Protein AF-A0A1A6C8X1-F1 (afdb_monomer)

pLDDT: mean 75.86, std 22.31, range [36.03, 98.5]

Sequence (117 aa):
MACHEADGMGNGPMAIPRLAGQHEQYVFTQLEQFSDGQRSNDPHSMMRMIASKLTKNQMTAVAFYVQSLNPGLVLGDGPKNYEQMKTRRNQTPLIGVPADQVASKNAKPTPAKTPQL

Organism: NC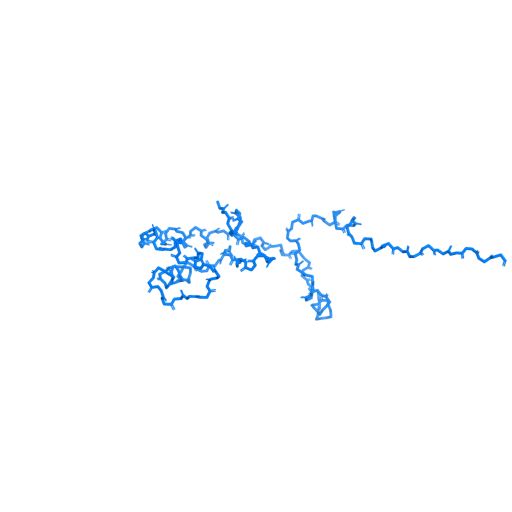BI:txid160660

Nearest PDB structures (foldseek):
  2zzs-assembly29_3  TM=9.250E-01  e=4.318E-04  Vibrio parahaemolyticus RIMD 2210633
  2zzs-assembly1_A  TM=9.428E-01  e=1.300E-03  Vibrio para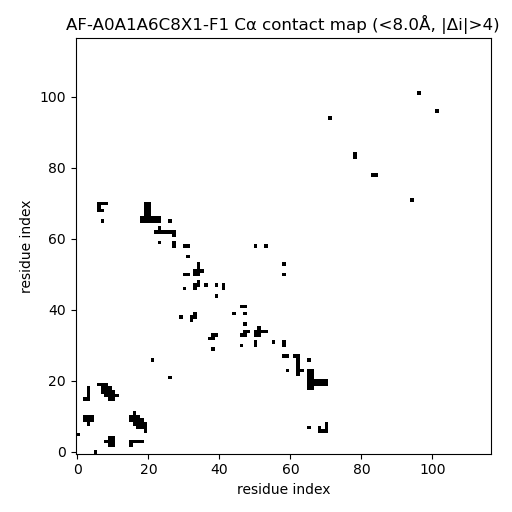haemolyticus RIMD 2210633
  1cno-assembly1_A  TM=9.235E-01  e=3.485E-03  Marinobacter nauticus
  1c53-assembly1_A  TM=8.838E-01  e=4.395E-03  Nitratidesulfovibrio vulgaris str. 'Miyazaki F'
  5lo9-assembly1_B  TM=8.270E-01  e=2.929E-03  Marichromatium purpuratum 984

Secondary structure (DSSP, 8-state):
--SS-TTS--BGGGTBPP-TT--HHHHHHHHHHHHTTS---SGGGHHHHHHTT--HHHHHHHHHHHHHS------S---SSHHHHHHHTT----TT--TTTGGGS--PPPPP-PPP-

Solvent-accessible surface area (backbone atoms only — not comparable to full-atom values): 7252 Å² total; per-residue (Å²): 114,90,63,36,43,86,60,20,67,23,32,73,96,77,72,32,63,67,41,28,48,38,57,33,72,59,48,31,51,52,40,50,28,19,42,72,57,77,45,72,94,43,75,93,46,53,55,34,66,53,28,60,74,51,51,72,71,54,38,48,52,52,13,51,52,35,34,68,28,70,67,67,84,70,83,72,79,68,62,92,44,71,70,53,47,64,69,41,73,83,50,76,81,68,83,84,63,56,88,84,66,68,81,75,80,78,80,72,85,74,80,83,79,78,81,83,131

Structure (mmCIF, N/CA/C/O backbone):
data_AF-A0A1A6C8X1-F1
#
_entry.id   AF-A0A1A6C8X1-F1
#
loop_
_atom_site.group_PDB
_atom_site.id
_atom_site.type_symbol
_atom_site.label_atom_id
_atom_site.label_alt_id
_atom_site.label_comp_id
_atom_site.label_asym_id
_atom_site.label_entity_id
_atom_site.label_seq_id
_atom_site.pdbx_PDB_ins_code
_atom_site.Cartn_x
_atom_site.Cartn_y
_atom_site.Cartn_z
_atom_site.occupancy
_atom_site.B_iso_or_equiv
_atom_site.auth_seq_id
_atom_site.auth_comp_id
_atom_site.auth_asym_id
_atom_site.auth_atom_id
_atom_site.pdbx_PDB_model_num
ATOM 1 N N . MET A 1 1 ? -4.279 -10.281 -11.249 1.00 61.03 1 MET A N 1
ATOM 2 C CA . MET A 1 1 ? -3.422 -9.097 -11.014 1.00 61.03 1 MET A CA 1
ATOM 3 C C . MET A 1 1 ? -3.493 -8.194 -12.233 1.00 61.03 1 MET A C 1
ATOM 5 O O . MET A 1 1 ? -3.283 -8.716 -13.315 1.00 61.03 1 MET A O 1
ATOM 9 N N . ALA A 1 2 ? -3.834 -6.907 -12.088 1.00 76.69 2 ALA A N 1
ATOM 10 C CA . ALA A 1 2 ? -4.108 -6.028 -13.240 1.00 76.69 2 ALA A CA 1
ATOM 11 C C . ALA A 1 2 ? -3.184 -4.798 -13.375 1.00 76.69 2 ALA A C 1
ATOM 13 O O . ALA A 1 2 ? -3.027 -4.303 -14.482 1.00 76.69 2 ALA A O 1
ATOM 14 N N . CYS A 1 3 ? -2.561 -4.306 -12.294 1.00 87.62 3 CYS A N 1
ATOM 15 C CA . CYS A 1 3 ? -1.670 -3.130 -12.364 1.00 87.62 3 CYS A CA 1
ATOM 16 C C . CYS A 1 3 ? -0.281 -3.388 -11.774 1.00 87.62 3 CYS A C 1
ATOM 18 O O . CYS A 1 3 ? 0.711 -2.883 -12.282 1.00 87.62 3 CYS A O 1
ATOM 20 N N . HIS A 1 4 ? -0.194 -4.199 -10.719 1.00 90.56 4 HIS A N 1
ATOM 21 C CA . HIS A 1 4 ? 1.078 -4.514 -10.063 1.00 90.56 4 HIS A CA 1
ATOM 22 C C . HIS A 1 4 ? 1.824 -5.695 -10.701 1.00 90.56 4 HIS A C 1
ATOM 24 O O . HIS A 1 4 ? 2.774 -6.187 -10.100 1.00 90.56 4 HIS A O 1
ATOM 30 N N . GLU A 1 5 ? 1.394 -6.124 -11.896 1.00 88.12 5 GLU A N 1
ATOM 31 C CA . GLU A 1 5 ? 1.811 -7.361 -12.575 1.00 88.12 5 GLU A CA 1
ATOM 32 C C . GLU A 1 5 ? 1.552 -8.627 -11.735 1.00 88.12 5 GLU A C 1
ATOM 34 O O . GLU A 1 5 ? 1.190 -8.554 -10.560 1.00 88.12 5 GLU A O 1
ATOM 39 N N . ALA A 1 6 ? 1.624 -9.811 -12.346 1.00 85.69 6 ALA A N 1
ATOM 40 C CA . ALA A 1 6 ? 1.289 -11.070 -11.666 1.00 85.69 6 ALA A CA 1
ATOM 41 C C . ALA A 1 6 ? 2.278 -11.445 -10.552 1.00 85.69 6 ALA A C 1
ATOM 43 O O . ALA A 1 6 ? 1.894 -12.056 -9.559 1.00 85.69 6 ALA A O 1
ATOM 44 N N . ASP A 1 7 ? 3.533 -11.047 -10.713 1.00 85.88 7 ASP A N 1
ATOM 45 C CA . ASP A 1 7 ? 4.637 -11.285 -9.789 1.00 85.88 7 ASP A CA 1
ATOM 46 C C . ASP A 1 7 ? 4.818 -10.156 -8.761 1.00 85.88 7 ASP A C 1
ATOM 48 O O . ASP A 1 7 ? 5.698 -10.239 -7.910 1.00 85.88 7 ASP A O 1
ATOM 52 N N . GLY A 1 8 ? 3.993 -9.103 -8.808 1.00 88.94 8 GLY A N 1
ATOM 53 C CA . GLY A 1 8 ? 4.118 -7.948 -7.920 1.00 88.94 8 GLY A CA 1
ATOM 54 C C . GLY A 1 8 ? 5.261 -7.001 -8.298 1.00 88.94 8 GLY A C 1
ATOM 55 O O . GLY A 1 8 ? 5.666 -6.184 -7.465 1.00 88.94 8 GLY A O 1
ATOM 56 N N . MET A 1 9 ? 5.807 -7.085 -9.513 1.00 89.62 9 MET A N 1
ATOM 57 C CA . MET A 1 9 ? 6.937 -6.256 -9.951 1.00 89.62 9 MET A CA 1
ATOM 58 C C . MET A 1 9 ? 6.544 -4.852 -10.418 1.00 89.62 9 MET A C 1
ATOM 60 O O . MET A 1 9 ? 7.419 -4.031 -10.704 1.00 89.62 9 MET A O 1
ATOM 64 N N . GLY A 1 10 ? 5.252 -4.527 -10.414 1.00 88.75 10 GLY A N 1
ATOM 65 C CA . GLY A 1 10 ? 4.782 -3.199 -10.792 1.00 88.75 10 GLY A CA 1
ATOM 66 C C . GLY A 1 10 ? 5.102 -2.841 -12.244 1.00 88.75 10 GLY A C 1
ATOM 67 O O . GLY A 1 10 ? 5.567 -3.655 -13.036 1.00 88.75 10 GLY A O 1
ATOM 68 N N . ASN A 1 11 ? 4.853 -1.583 -12.597 1.00 86.25 11 ASN A N 1
ATOM 69 C CA . ASN A 1 11 ? 5.013 -1.092 -13.958 1.00 86.25 11 ASN A CA 1
ATOM 70 C C . ASN A 1 11 ? 5.593 0.326 -13.940 1.00 86.25 11 ASN A C 1
ATOM 72 O O . ASN A 1 11 ? 4.879 1.309 -13.735 1.00 86.25 11 ASN A O 1
ATOM 76 N N . GLY A 1 12 ? 6.912 0.420 -14.139 1.00 84.44 12 GLY A N 1
ATOM 77 C CA . GLY A 1 12 ? 7.668 1.676 -14.074 1.00 84.44 12 GLY A CA 1
ATOM 78 C C . GLY A 1 12 ? 7.141 2.778 -15.005 1.00 84.44 12 GLY A C 1
ATOM 79 O O . GLY A 1 12 ? 6.885 3.877 -14.514 1.00 84.44 12 GLY A O 1
ATOM 80 N N . PRO A 1 13 ? 6.924 2.513 -16.310 1.00 86.38 13 PRO A N 1
ATOM 81 C CA . PRO A 1 13 ? 6.347 3.490 -17.240 1.00 86.38 13 PRO A CA 1
ATOM 82 C C . PRO A 1 13 ? 4.984 4.049 -16.817 1.00 86.38 13 PRO A C 1
ATOM 84 O O . PRO A 1 13 ? 4.687 5.205 -17.104 1.00 86.38 13 PRO A O 1
ATOM 87 N N . MET A 1 14 ? 4.171 3.257 -16.112 1.00 84.38 14 MET A N 1
ATOM 88 C CA . MET A 1 14 ? 2.875 3.687 -15.573 1.00 84.38 14 MET A CA 1
ATOM 89 C C . MET A 1 14 ? 2.953 4.202 -14.125 1.00 84.38 14 MET A C 1
ATOM 91 O O . MET A 1 14 ? 1.919 4.428 -13.502 1.00 84.38 14 MET A O 1
ATOM 95 N N . ALA A 1 15 ? 4.160 4.371 -13.574 1.00 87.44 15 ALA A N 1
ATOM 96 C CA . ALA A 1 15 ? 4.402 4.743 -12.179 1.00 87.44 15 ALA A CA 1
ATOM 97 C C . ALA A 1 15 ? 3.701 3.825 -11.153 1.00 87.44 15 ALA A C 1
ATOM 99 O O . ALA A 1 15 ? 3.389 4.245 -10.037 1.00 87.44 15 ALA A O 1
ATOM 100 N N . ILE A 1 16 ? 3.479 2.555 -11.508 1.00 90.56 16 ILE A N 1
ATOM 101 C CA . ILE A 1 16 ? 2.895 1.567 -10.602 1.00 90.56 16 ILE A CA 1
ATOM 102 C C . ILE A 1 16 ? 4.015 0.916 -9.781 1.00 90.56 16 ILE A C 1
ATOM 104 O O . ILE A 1 16 ? 4.924 0.314 -10.363 1.00 90.56 16 ILE A O 1
ATOM 108 N N . PRO A 1 17 ? 3.983 1.009 -8.440 1.00 91.75 17 PRO A N 1
ATOM 109 C CA . PRO A 1 17 ? 5.076 0.538 -7.603 1.00 91.75 17 PRO A CA 1
ATOM 110 C C . PRO A 1 17 ? 5.157 -0.990 -7.534 1.00 91.75 17 PRO A C 1
ATOM 112 O O . PRO A 1 17 ? 4.154 -1.704 -7.649 1.00 91.75 17 PRO A O 1
ATOM 115 N N . ARG A 1 18 ? 6.378 -1.463 -7.260 1.00 92.12 18 ARG A N 1
ATOM 116 C CA . ARG A 1 18 ? 6.681 -2.841 -6.864 1.00 92.12 18 ARG A CA 1
ATOM 117 C C . ARG A 1 18 ? 6.058 -3.150 -5.508 1.00 92.12 18 ARG A C 1
ATOM 119 O O . ARG A 1 18 ? 6.199 -2.365 -4.572 1.00 92.12 18 ARG A O 1
ATOM 126 N N . LEU A 1 19 ? 5.417 -4.308 -5.415 1.00 92.62 19 LEU A N 1
ATOM 127 C CA . LEU A 1 19 ? 4.838 -4.850 -4.190 1.00 92.62 19 LEU A CA 1
ATOM 128 C C . LEU A 1 19 ? 5.532 -6.142 -3.742 1.00 92.62 19 LEU A C 1
ATOM 130 O O . LEU A 1 19 ? 5.531 -6.427 -2.551 1.00 92.62 19 LEU A O 1
ATOM 134 N N . ALA A 1 20 ? 6.146 -6.897 -4.656 1.00 91.44 20 ALA A N 1
ATOM 135 C CA . ALA A 1 20 ? 6.760 -8.183 -4.342 1.00 91.44 20 ALA A CA 1
ATOM 136 C C . ALA A 1 20 ? 7.747 -8.096 -3.165 1.00 91.44 20 ALA A C 1
ATOM 138 O O . ALA A 1 20 ? 8.667 -7.274 -3.184 1.00 91.44 20 ALA A O 1
ATOM 139 N N . GLY A 1 21 ? 7.549 -8.937 -2.149 1.00 90.94 21 GLY A N 1
ATOM 140 C CA . GLY A 1 21 ? 8.399 -9.002 -0.960 1.00 90.94 21 GLY A CA 1
ATOM 141 C C . GLY A 1 21 ? 8.249 -7.821 0.003 1.00 90.94 21 GLY A C 1
ATOM 142 O O . GLY A 1 21 ? 9.037 -7.700 0.939 1.00 90.94 21 GLY A O 1
ATOM 143 N N . GLN A 1 22 ? 7.271 -6.934 -0.204 1.00 94.94 22 GLN A N 1
ATOM 144 C CA . GLN A 1 22 ? 7.018 -5.831 0.718 1.00 94.94 22 GLN A CA 1
ATOM 145 C C . GLN A 1 22 ? 6.475 -6.352 2.057 1.00 94.94 22 GLN A C 1
ATOM 147 O O . GLN A 1 22 ? 5.709 -7.312 2.104 1.00 94.94 22 GLN A O 1
ATOM 152 N N . HIS A 1 23 ? 6.852 -5.697 3.155 1.00 95.31 23 HIS A N 1
ATOM 153 C CA . HIS A 1 23 ? 6.434 -6.093 4.497 1.00 95.31 23 HIS A CA 1
ATOM 154 C C . HIS A 1 23 ? 4.911 -6.039 4.660 1.00 95.31 23 HIS A C 1
ATOM 156 O O . HIS A 1 23 ? 4.288 -5.020 4.356 1.00 95.31 23 HIS A O 1
ATOM 162 N N . GLU A 1 24 ? 4.329 -7.109 5.201 1.00 96.06 24 GLU A N 1
ATOM 163 C CA . GLU A 1 24 ? 2.881 -7.258 5.391 1.00 96.06 24 GLU A CA 1
ATOM 164 C C . GLU A 1 24 ? 2.284 -6.076 6.175 1.00 96.06 24 GLU A C 1
ATOM 166 O O . GLU A 1 24 ? 1.422 -5.372 5.648 1.00 96.06 24 GLU A O 1
ATOM 171 N N . GLN A 1 25 ? 2.839 -5.738 7.342 1.00 96.69 25 GLN A N 1
ATOM 172 C CA . GLN A 1 25 ? 2.405 -4.572 8.121 1.00 96.69 25 GLN A CA 1
ATOM 173 C C . GLN A 1 25 ? 2.434 -3.252 7.327 1.00 96.69 25 GLN A C 1
ATOM 175 O O . GLN A 1 25 ? 1.534 -2.419 7.472 1.00 96.69 25 GLN A O 1
ATOM 180 N N . TYR A 1 26 ? 3.437 -3.049 6.463 1.00 97.62 26 TYR A N 1
ATOM 181 C CA . TYR A 1 26 ? 3.493 -1.858 5.615 1.00 97.62 26 TYR A CA 1
ATOM 182 C C . TYR A 1 26 ? 2.343 -1.860 4.608 1.00 97.62 26 TYR A C 1
ATOM 184 O O . TYR A 1 26 ? 1.608 -0.879 4.534 1.00 97.62 26 TYR A O 1
ATOM 192 N N . VAL A 1 27 ? 2.162 -2.954 3.860 1.00 97.62 27 VAL A N 1
ATOM 193 C CA . VAL A 1 27 ? 1.110 -3.069 2.836 1.00 97.62 27 VAL A CA 1
ATOM 194 C C . VAL A 1 27 ? -0.273 -2.896 3.457 1.00 97.62 27 VAL A C 1
ATOM 196 O O . VAL A 1 27 ? -1.074 -2.127 2.929 1.00 97.62 27 VAL A O 1
ATOM 199 N N . PHE A 1 28 ? -0.528 -3.539 4.598 1.00 98.44 28 PHE A N 1
ATOM 200 C CA . PHE A 1 28 ? -1.772 -3.381 5.348 1.00 98.44 28 PHE A CA 1
ATOM 201 C C . PHE A 1 28 ? -2.025 -1.913 5.706 1.00 98.44 28 PHE A C 1
ATOM 203 O O . PHE A 1 28 ? -3.075 -1.370 5.373 1.00 98.44 28 PHE A O 1
ATOM 210 N N . THR A 1 29 ? -1.029 -1.247 6.300 1.00 98.38 29 THR A N 1
ATOM 211 C CA . THR A 1 29 ? -1.138 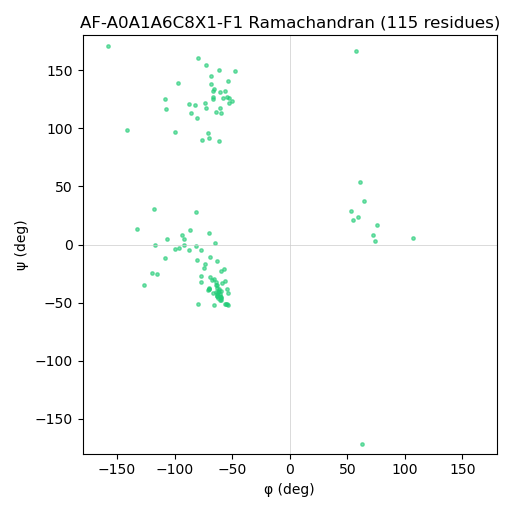0.166 6.692 1.00 98.38 29 THR A CA 1
ATOM 212 C C . THR A 1 29 ? -1.423 1.058 5.484 1.00 98.38 29 THR A C 1
ATOM 214 O O . THR A 1 29 ? -2.239 1.970 5.570 1.00 98.38 29 THR A O 1
ATOM 217 N N . GLN A 1 30 ? -0.793 0.799 4.332 1.00 98.12 30 GLN A N 1
ATOM 218 C CA . GLN A 1 30 ? -1.063 1.583 3.126 1.00 98.12 30 GLN A CA 1
ATOM 219 C C . GLN A 1 30 ? -2.482 1.377 2.601 1.00 98.12 30 GLN A C 1
ATOM 221 O O . GLN A 1 30 ? -3.124 2.347 2.207 1.00 98.12 30 GLN A O 1
ATOM 226 N N . LEU A 1 31 ? -2.982 0.139 2.602 1.00 98.25 31 LEU A N 1
ATOM 227 C CA . LEU A 1 31 ? -4.356 -0.157 2.199 1.00 98.25 31 LEU A CA 1
ATOM 228 C C . LEU A 1 31 ? -5.369 0.514 3.132 1.00 98.25 31 LEU A C 1
ATOM 230 O O . LEU A 1 31 ? -6.320 1.115 2.640 1.00 98.25 31 LEU A O 1
ATOM 234 N N . GLU A 1 32 ? -5.137 0.486 4.445 1.00 98.50 32 GLU A N 1
ATOM 235 C CA . GLU A 1 32 ? -5.990 1.173 5.421 1.00 98.50 32 GLU A CA 1
ATOM 236 C C . GLU A 1 32 ? -5.974 2.694 5.195 1.00 98.50 32 GLU A C 1
ATOM 238 O O . GLU A 1 32 ? -7.024 3.320 5.067 1.00 98.50 32 GLU A O 1
ATOM 243 N N . GLN A 1 33 ? -4.794 3.293 5.005 1.00 98.44 33 GLN A N 1
ATOM 244 C CA . GLN A 1 33 ? -4.681 4.727 4.732 1.00 98.44 33 GLN A CA 1
ATOM 245 C C . GLN A 1 33 ? -5.326 5.149 3.403 1.00 98.44 33 GLN A C 1
ATOM 247 O O . GLN A 1 33 ? -5.860 6.255 3.317 1.00 98.44 33 GLN A O 1
ATOM 252 N N . PHE A 1 34 ? -5.282 4.310 2.364 1.00 98.31 34 PHE A N 1
ATOM 253 C CA . PHE A 1 34 ? -5.995 4.573 1.110 1.00 98.31 34 PHE A CA 1
ATOM 254 C C . PHE A 1 34 ? -7.511 4.418 1.268 1.00 98.31 34 PHE A C 1
ATOM 256 O O . PHE A 1 34 ? -8.258 5.212 0.698 1.00 98.31 34 PHE A O 1
ATOM 263 N N . SER A 1 35 ? -7.965 3.418 2.027 1.00 97.81 35 SER A N 1
ATOM 264 C CA . SER A 1 35 ? -9.386 3.204 2.330 1.00 97.81 35 SER A CA 1
ATOM 265 C C . SER A 1 35 ? -9.983 4.407 3.060 1.00 97.81 35 SER A C 1
ATOM 267 O O . SER A 1 35 ? -11.025 4.921 2.656 1.00 97.81 35 SER A O 1
ATOM 269 N N . ASP A 1 36 ? -9.274 4.912 4.069 1.00 97.12 36 ASP A N 1
ATOM 270 C CA . ASP A 1 36 ? -9.766 5.967 4.960 1.00 97.12 36 ASP A CA 1
ATOM 271 C C . ASP A 1 36 ? -9.382 7.379 4.472 1.00 97.12 36 ASP A C 1
ATOM 273 O O . ASP A 1 36 ? -9.609 8.382 5.151 1.00 97.12 36 ASP A O 1
ATOM 277 N N . GLY A 1 37 ? -8.766 7.474 3.289 1.00 96.25 37 GLY A N 1
ATOM 278 C CA . GLY A 1 37 ? -8.404 8.732 2.632 1.00 96.25 37 GLY A CA 1
ATOM 279 C C . GLY A 1 37 ? -7.212 9.482 3.239 1.00 96.25 37 GLY A C 1
ATOM 280 O O . GLY A 1 37 ? -6.868 10.556 2.748 1.00 96.25 37 GLY A O 1
ATOM 281 N N . GLN A 1 38 ? -6.549 8.928 4.260 1.00 97.94 38 GLN A N 1
ATOM 282 C CA . GLN A 1 38 ? -5.331 9.493 4.863 1.00 97.94 38 GLN A CA 1
ATOM 283 C C . GLN A 1 38 ? -4.158 9.535 3.876 1.00 97.94 38 GLN A C 1
ATOM 285 O O . GLN A 1 38 ? -3.322 10.437 3.925 1.00 97.94 38 GLN A O 1
ATOM 290 N N . ARG A 1 39 ? -4.101 8.567 2.957 1.00 97.31 39 ARG A N 1
ATOM 291 C CA . ARG A 1 39 ? -3.133 8.535 1.863 1.00 97.31 39 ARG A CA 1
ATOM 292 C C . ARG A 1 39 ? -3.841 8.828 0.549 1.00 97.31 39 ARG A C 1
ATOM 294 O O . ARG A 1 39 ? -4.798 8.151 0.183 1.00 97.31 39 ARG A O 1
ATOM 301 N N . SER A 1 40 ? -3.340 9.833 -0.171 1.00 96.62 40 SER A N 1
ATOM 302 C CA . SER A 1 40 ? -3.969 10.326 -1.401 1.00 96.62 40 SER A CA 1
ATOM 303 C C . SER A 1 40 ? -3.018 10.522 -2.590 1.00 96.62 40 SER A C 1
ATOM 305 O O . SER A 1 40 ? -3.386 11.111 -3.609 1.00 96.62 40 SER A O 1
ATOM 307 N N . ASN A 1 41 ? -1.802 9.986 -2.488 1.00 94.00 41 ASN A N 1
ATOM 308 C CA . ASN A 1 41 ? -0.754 10.090 -3.506 1.00 94.00 41 ASN A CA 1
ATOM 309 C C . ASN A 1 41 ? -0.889 9.079 -4.662 1.00 94.00 41 ASN A C 1
ATOM 311 O O . ASN A 1 41 ? 0.108 8.685 -5.262 1.00 94.00 41 ASN A O 1
ATOM 315 N N . ASP A 1 42 ? -2.109 8.649 -4.967 1.00 93.00 42 ASP A N 1
ATOM 316 C CA . ASP A 1 42 ? -2.449 7.765 -6.075 1.00 93.00 42 ASP A CA 1
ATOM 317 C C . ASP A 1 42 ? -3.174 8.543 -7.194 1.00 93.00 42 ASP A C 1
ATOM 319 O O . ASP A 1 42 ? -4.272 9.076 -6.975 1.00 93.00 42 ASP A O 1
ATOM 323 N N . PRO A 1 43 ? -2.582 8.632 -8.404 1.00 91.69 43 PRO A N 1
ATOM 324 C CA . PRO A 1 43 ? -3.219 9.259 -9.557 1.00 91.69 43 PRO A CA 1
ATOM 325 C C . PRO A 1 43 ? -4.602 8.667 -9.830 1.00 91.69 43 PRO A C 1
ATOM 327 O O . PRO A 1 43 ? -4.814 7.462 -9.704 1.00 91.69 43 PRO A O 1
ATOM 330 N N . HIS A 1 44 ? -5.558 9.522 -10.197 1.00 92.62 44 HIS A N 1
ATOM 331 C CA . HIS A 1 44 ? -6.940 9.131 -10.504 1.00 92.62 44 HIS A CA 1
ATOM 332 C C . HIS A 1 44 ? -7.661 8.347 -9.390 1.00 92.62 44 HIS A C 1
ATOM 334 O O . HIS A 1 44 ? -8.655 7.680 -9.662 1.00 92.62 44 HIS A O 1
ATOM 340 N N . SER A 1 45 ? -7.204 8.443 -8.134 1.00 94.88 45 SER A N 1
ATOM 341 C CA . SER A 1 45 ? -7.776 7.709 -6.994 1.00 94.88 45 SER A CA 1
ATOM 342 C C . SER A 1 45 ? -7.740 6.181 -7.159 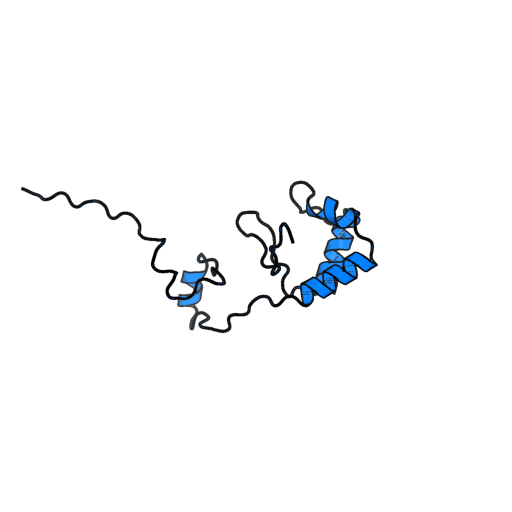1.00 94.88 45 SER A C 1
ATOM 344 O O . SER A 1 45 ? -8.582 5.486 -6.587 1.00 94.88 45 SER A O 1
ATOM 346 N N . MET A 1 46 ? -6.825 5.649 -7.980 1.00 94.38 46 MET A N 1
ATOM 347 C CA . MET A 1 46 ? -6.797 4.229 -8.344 1.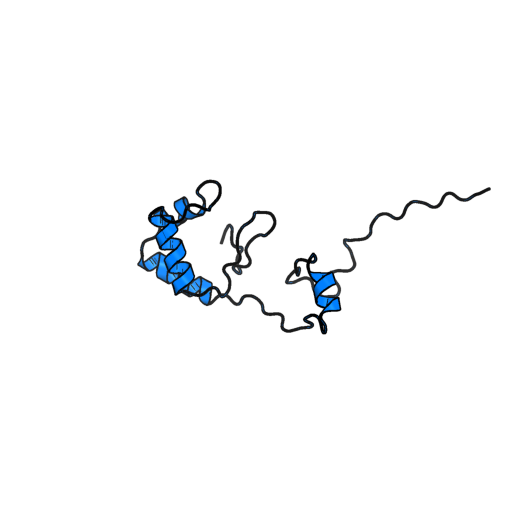00 94.38 46 MET A CA 1
ATOM 348 C C . MET A 1 46 ? -6.766 3.314 -7.118 1.00 94.38 46 MET A C 1
ATOM 350 O O . MET A 1 46 ? -7.600 2.416 -6.999 1.00 94.38 46 MET A O 1
ATOM 354 N N . MET A 1 47 ? -5.843 3.557 -6.183 1.00 96.00 47 MET A N 1
ATOM 355 C CA . MET A 1 47 ? -5.701 2.702 -5.005 1.00 96.00 47 MET A CA 1
ATOM 356 C C . MET A 1 47 ? -6.782 2.976 -3.968 1.00 96.00 47 MET A C 1
ATOM 358 O O . MET A 1 47 ? -7.242 2.025 -3.344 1.00 96.00 47 MET A O 1
ATOM 362 N N . ARG A 1 48 ? -7.271 4.216 -3.838 1.00 97.31 48 ARG A N 1
ATOM 363 C CA . ARG A 1 48 ? -8.429 4.519 -2.975 1.00 97.31 48 ARG A CA 1
ATOM 364 C C . ARG A 1 48 ? -9.702 3.797 -3.435 1.00 97.31 48 ARG A C 1
ATOM 366 O O . ARG A 1 48 ? -10.427 3.229 -2.620 1.00 97.31 48 ARG A O 1
ATOM 373 N N . MET A 1 49 ? -9.957 3.733 -4.746 1.00 95.75 49 MET A N 1
ATOM 374 C CA . MET A 1 49 ? -11.106 3.003 -5.312 1.00 95.75 49 MET A CA 1
ATOM 375 C C . MET A 1 49 ? -11.022 1.487 -5.099 1.00 95.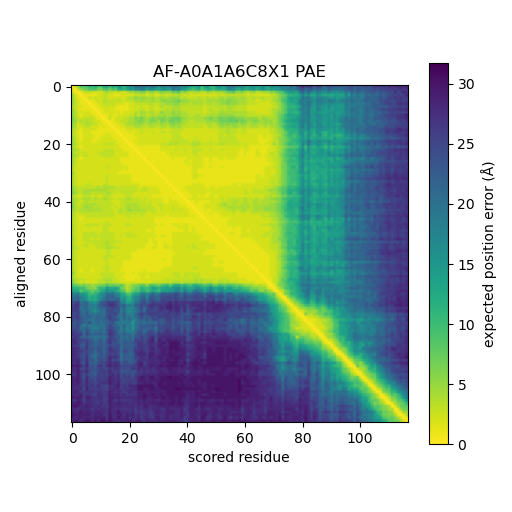75 49 MET A C 1
ATOM 377 O O . MET A 1 49 ? -12.052 0.819 -5.015 1.00 95.75 49 MET A O 1
ATOM 381 N N . ILE A 1 50 ? -9.808 0.936 -5.038 1.00 95.81 50 ILE A N 1
ATOM 382 C CA . ILE A 1 50 ? -9.583 -0.487 -4.769 1.00 95.81 50 ILE A CA 1
ATOM 383 C C . ILE A 1 50 ? -9.699 -0.757 -3.265 1.00 95.81 50 ILE A C 1
ATOM 385 O O . ILE A 1 50 ? -10.458 -1.634 -2.860 1.00 95.81 50 ILE A O 1
ATOM 389 N N . ALA A 1 51 ? -8.986 0.014 -2.441 1.00 97.06 51 ALA A N 1
ATOM 390 C CA . ALA A 1 51 ? -8.914 -0.174 -0.996 1.00 97.06 51 ALA A CA 1
ATOM 391 C C . ALA A 1 51 ? -10.273 0.001 -0.305 1.00 97.06 51 ALA A C 1
ATOM 393 O O . ALA A 1 51 ? -10.600 -0.786 0.575 1.00 97.06 51 ALA A O 1
ATOM 394 N N . SER A 1 52 ? -11.101 0.945 -0.764 1.00 97.12 52 SER A N 1
ATOM 395 C CA . SER A 1 52 ? -12.455 1.172 -0.225 1.00 97.12 52 SER A CA 1
ATOM 396 C C . SER A 1 52 ? -13.420 -0.009 -0.403 1.00 97.12 52 SER A C 1
ATOM 398 O O . SER A 1 52 ? -14.475 -0.043 0.224 1.00 97.12 52 SER A O 1
ATOM 400 N N . LYS A 1 53 ? -13.080 -0.991 -1.247 1.00 97.12 53 LYS A N 1
ATOM 401 C CA . LYS A 1 53 ? -13.873 -2.214 -1.455 1.00 97.12 53 LYS A CA 1
ATOM 402 C C . LYS A 1 53 ? -13.390 -3.396 -0.615 1.00 97.12 53 LYS A C 1
ATOM 404 O O . LYS A 1 53 ? -13.988 -4.467 -0.694 1.00 97.12 53 LYS A O 1
ATOM 409 N N . LEU A 1 54 ? -12.302 -3.234 0.137 1.00 97.44 54 LEU A N 1
ATOM 410 C CA . LEU A 1 54 ? -11.717 -4.295 0.946 1.00 97.44 54 LEU A CA 1
ATOM 411 C C . LEU A 1 54 ? -12.187 -4.189 2.395 1.00 97.44 54 LEU A C 1
ATOM 413 O O . LEU A 1 54 ? -12.232 -3.120 2.992 1.00 97.44 54 LEU A O 1
ATOM 417 N N . THR A 1 55 ? -12.476 -5.337 2.992 1.00 98.38 55 THR A N 1
ATOM 418 C CA . THR A 1 55 ? -12.582 -5.471 4.449 1.00 98.38 55 THR A CA 1
ATOM 419 C C . THR A 1 55 ? -11.188 -5.577 5.072 1.00 98.38 55 THR A C 1
ATOM 421 O O . THR A 1 55 ? -10.241 -5.987 4.398 1.00 98.38 55 THR A O 1
ATOM 424 N N . LYS A 1 56 ? -11.050 -5.306 6.379 1.00 97.62 56 LYS A N 1
ATOM 425 C CA . LYS A 1 56 ? -9.759 -5.462 7.083 1.00 97.62 56 LYS A CA 1
ATOM 426 C C . LYS A 1 56 ? -9.160 -6.863 6.906 1.00 97.62 56 LYS A C 1
ATOM 428 O O . LYS A 1 56 ? -7.983 -6.982 6.592 1.00 97.62 56 LYS A O 1
ATOM 433 N N . ASN A 1 57 ? -9.982 -7.914 6.980 1.00 98.12 57 ASN A N 1
ATOM 434 C CA . ASN A 1 57 ? -9.533 -9.295 6.757 1.00 98.12 57 ASN A CA 1
ATOM 435 C C . ASN A 1 57 ? -8.984 -9.512 5.337 1.00 98.12 57 ASN A C 1
ATOM 437 O O . ASN A 1 57 ? -7.991 -10.213 5.154 1.00 98.12 57 ASN A O 1
ATOM 441 N N . GLN A 1 58 ? -9.605 -8.898 4.324 1.00 98.19 58 GLN A N 1
ATOM 442 C CA . GLN A 1 58 ? -9.107 -8.958 2.948 1.00 98.19 58 GLN A CA 1
ATOM 443 C C . GLN A 1 58 ? -7.814 -8.156 2.778 1.00 98.19 58 GLN A C 1
ATOM 445 O O . GLN A 1 58 ? -6.911 -8.622 2.090 1.00 98.19 58 GLN A O 1
ATOM 450 N N . MET A 1 59 ? -7.687 -6.991 3.423 1.00 98.31 59 MET A N 1
ATOM 451 C CA . MET A 1 59 ? -6.440 -6.216 3.421 1.00 98.31 59 MET A CA 1
ATOM 452 C C . MET A 1 59 ? -5.289 -7.019 4.033 1.00 98.31 59 MET A C 1
ATOM 454 O O . MET A 1 59 ? -4.214 -7.082 3.442 1.00 98.31 59 MET A O 1
ATOM 458 N N . THR A 1 60 ? -5.528 -7.693 5.162 1.00 98.12 60 THR A N 1
ATOM 459 C CA . THR A 1 60 ? -4.559 -8.599 5.793 1.00 98.12 60 THR A CA 1
ATOM 460 C C . THR A 1 60 ? -4.173 -9.739 4.851 1.00 98.12 60 THR A C 1
ATOM 462 O O . THR A 1 60 ? -2.989 -9.978 4.632 1.00 98.12 60 THR A O 1
ATOM 465 N N . ALA A 1 61 ? -5.146 -10.401 4.217 1.00 97.81 61 ALA A N 1
ATOM 466 C CA . ALA A 1 61 ? -4.867 -11.476 3.262 1.00 97.81 61 ALA A CA 1
ATOM 467 C C . ALA A 1 61 ? -4.023 -11.001 2.062 1.00 97.81 61 ALA A C 1
ATOM 469 O O . ALA A 1 61 ? -3.076 -11.680 1.665 1.00 97.81 61 ALA A O 1
ATOM 470 N N . VAL A 1 62 ? -4.325 -9.821 1.508 1.00 95.50 62 VAL A N 1
ATOM 471 C CA . VAL A 1 62 ? -3.538 -9.207 0.425 1.00 95.50 62 VAL A CA 1
ATOM 472 C C . VAL A 1 62 ? -2.120 -8.894 0.893 1.00 95.50 62 VAL A C 1
ATOM 474 O O . VAL A 1 62 ? -1.167 -9.179 0.173 1.00 95.50 62 VAL A O 1
ATOM 477 N N . ALA A 1 63 ? -1.967 -8.336 2.091 1.00 96.25 63 ALA A N 1
ATOM 478 C CA . ALA A 1 63 ? -0.671 -7.981 2.647 1.00 96.25 63 ALA A CA 1
ATOM 479 C C . ALA A 1 63 ? 0.226 -9.213 2.867 1.00 96.25 63 ALA A C 1
ATOM 481 O O . ALA A 1 63 ? 1.383 -9.201 2.441 1.00 96.25 63 ALA A O 1
ATOM 482 N N . PHE A 1 64 ? -0.321 -10.301 3.420 1.00 96.38 64 PHE A N 1
ATOM 483 C CA . PHE A 1 64 ? 0.386 -11.583 3.530 1.00 96.38 64 PHE A CA 1
ATOM 484 C C . PHE A 1 64 ? 0.773 -12.150 2.165 1.00 96.38 64 PHE A C 1
ATOM 486 O O . PHE A 1 64 ? 1.909 -12.582 1.967 1.00 96.38 64 PHE A O 1
ATOM 493 N N . TYR A 1 65 ? -0.151 -12.125 1.203 1.00 93.88 65 TYR A N 1
ATOM 494 C CA . TYR A 1 65 ? 0.123 -12.616 -0.143 1.00 93.88 65 TYR A CA 1
ATOM 495 C C . TYR A 1 65 ? 1.270 -11.838 -0.799 1.00 93.88 65 TYR A C 1
ATOM 497 O O . TYR A 1 65 ? 2.216 -12.439 -1.301 1.00 93.88 65 TYR A O 1
ATOM 505 N N . VAL A 1 66 ? 1.228 -10.507 -0.740 1.00 91.81 66 VAL A N 1
ATOM 506 C CA . VAL A 1 66 ? 2.251 -9.623 -1.311 1.00 91.81 66 VAL A CA 1
ATOM 507 C C . VAL A 1 66 ? 3.626 -9.848 -0.676 1.00 91.81 66 VAL A C 1
ATOM 509 O O . VAL A 1 66 ? 4.628 -9.889 -1.391 1.00 91.81 66 VAL A O 1
ATOM 512 N N . GLN A 1 67 ? 3.676 -10.051 0.642 1.00 93.12 67 GLN A N 1
ATOM 513 C CA . GLN A 1 67 ? 4.912 -10.392 1.346 1.00 93.12 67 GLN A CA 1
ATOM 514 C C . GLN A 1 67 ? 5.483 -11.744 0.898 1.00 93.12 67 GLN A C 1
ATOM 516 O O . GLN A 1 67 ? 6.699 -11.902 0.826 1.00 93.12 67 GLN A O 1
ATOM 521 N N . SER A 1 68 ? 4.616 -12.709 0.573 1.00 91.62 68 SER A N 1
ATOM 522 C CA . SER A 1 68 ? 5.026 -14.038 0.101 1.00 91.62 68 SER A CA 1
ATOM 523 C C . SER A 1 68 ? 5.567 -14.050 -1.334 1.00 91.62 68 SER A C 1
ATOM 525 O O . SER A 1 68 ? 6.221 -15.013 -1.738 1.00 91.62 68 SER A O 1
ATOM 527 N N . LEU A 1 69 ? 5.314 -12.993 -2.116 1.00 89.94 69 LEU A N 1
ATOM 528 C CA . LEU A 1 69 ? 5.821 -12.884 -3.481 1.00 89.94 69 LEU A CA 1
ATOM 529 C C . LEU A 1 69 ? 7.343 -12.749 -3.461 1.00 89.94 69 LEU A C 1
ATOM 531 O O . LEU A 1 69 ? 7.897 -11.842 -2.843 1.00 89.94 69 LEU A O 1
ATOM 535 N N . ASN A 1 70 ? 8.024 -13.631 -4.188 1.00 81.44 70 ASN A N 1
ATOM 536 C CA . ASN A 1 70 ? 9.467 -13.557 -4.349 1.00 81.44 70 ASN A CA 1
ATOM 537 C C . ASN A 1 70 ? 9.820 -12.379 -5.281 1.00 81.44 70 ASN A C 1
ATOM 539 O O . ASN A 1 70 ? 9.473 -12.442 -6.460 1.00 81.44 70 ASN A O 1
ATOM 543 N N . PRO A 1 71 ? 10.560 -11.344 -4.836 1.00 71.19 71 PRO A N 1
ATOM 544 C CA . PRO A 1 71 ? 10.923 -10.194 -5.674 1.00 71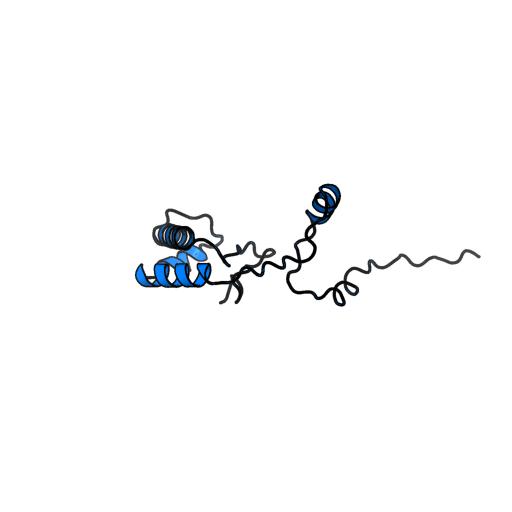.19 71 PRO A CA 1
ATOM 545 C C . PRO A 1 71 ? 11.941 -10.519 -6.780 1.00 71.19 71 PRO A C 1
ATOM 547 O O . PRO A 1 71 ? 12.480 -9.599 -7.400 1.00 71.19 71 PRO A O 1
ATOM 550 N N . GLY A 1 72 ? 12.232 -11.806 -7.008 1.00 63.53 72 GLY A N 1
ATOM 551 C CA . GLY A 1 72 ? 13.141 -12.268 -8.045 1.00 63.53 72 GLY A CA 1
ATOM 552 C C . GLY A 1 72 ? 14.548 -11.727 -7.832 1.00 63.53 72 GLY A C 1
ATOM 553 O O . GLY A 1 72 ? 15.103 -11.105 -8.736 1.00 63.53 72 GLY A O 1
ATOM 554 N N . LEU A 1 73 ? 15.122 -11.933 -6.637 1.00 56.47 73 LEU A N 1
ATOM 555 C CA . LEU A 1 73 ? 16.546 -11.689 -6.404 1.00 56.47 73 LEU A CA 1
ATOM 556 C C . LEU A 1 73 ? 17.363 -12.606 -7.322 1.00 56.47 73 LEU A C 1
ATOM 558 O O . LEU A 1 73 ? 17.745 -13.715 -6.956 1.00 56.47 73 LEU A O 1
ATOM 562 N N . VAL A 1 74 ? 17.656 -12.124 -8.526 1.00 53.78 74 VAL A N 1
ATOM 563 C CA . VAL A 1 74 ? 18.768 -12.626 -9.319 1.00 53.78 74 VAL A CA 1
ATOM 564 C C . VAL A 1 74 ? 20.024 -12.159 -8.591 1.00 53.78 74 VAL A C 1
ATOM 566 O O . VAL A 1 74 ? 20.507 -11.051 -8.794 1.00 53.78 74 VAL A O 1
ATOM 569 N N . LEU A 1 75 ? 20.535 -13.001 -7.692 1.00 54.81 75 LEU A N 1
ATOM 570 C CA . LEU A 1 75 ? 21.829 -12.818 -7.022 1.00 54.81 75 LEU A CA 1
ATOM 571 C C . LEU A 1 75 ? 23.026 -12.894 -8.000 1.00 54.81 75 LEU A C 1
ATOM 573 O O . LEU A 1 75 ? 24.172 -12.767 -7.578 1.00 54.81 75 LEU A O 1
ATOM 577 N N . GLY A 1 76 ? 22.785 -13.090 -9.300 1.00 55.41 76 GLY A N 1
ATOM 578 C CA . GLY A 1 76 ? 23.810 -13.148 -10.338 1.00 55.41 76 GLY A CA 1
ATOM 579 C C . GLY A 1 76 ? 24.256 -11.762 -10.810 1.00 55.41 76 GLY A C 1
ATOM 580 O O . GLY A 1 76 ? 23.462 -10.995 -11.345 1.00 55.41 76 GLY A O 1
ATOM 581 N N . ASP A 1 77 ? 25.549 -11.479 -10.643 1.00 55.75 77 ASP A N 1
ATOM 582 C CA . ASP A 1 77 ? 26.310 -10.412 -11.313 1.00 55.75 77 ASP A CA 1
ATOM 583 C C . ASP A 1 77 ? 25.917 -8.959 -11.015 1.00 55.75 77 ASP A C 1
ATOM 585 O O . ASP A 1 77 ? 26.025 -8.070 -11.871 1.00 55.75 77 ASP A O 1
ATOM 589 N N . GLY A 1 78 ? 25.552 -8.679 -9.760 1.00 55.31 78 GLY A N 1
ATOM 590 C CA . GLY A 1 78 ? 25.576 -7.309 -9.248 1.00 55.31 78 GLY A CA 1
ATOM 591 C C . GLY A 1 78 ? 26.911 -6.610 -9.581 1.00 55.31 78 GLY A C 1
ATOM 592 O O . GLY A 1 78 ? 27.947 -7.273 -9.700 1.00 55.31 78 GLY A O 1
ATOM 593 N N . PRO A 1 79 ? 26.915 -5.279 -9.782 1.00 58.09 79 PRO A N 1
ATOM 594 C CA . PRO A 1 79 ? 28.120 -4.545 -10.157 1.00 58.09 79 PRO A CA 1
ATOM 595 C C . PRO A 1 79 ? 29.254 -4.855 -9.174 1.00 58.09 79 PRO A C 1
ATOM 597 O O . PRO A 1 79 ? 29.128 -4.624 -7.975 1.00 58.09 79 PRO A O 1
ATOM 600 N N . LYS A 1 80 ? 30.373 -5.374 -9.690 1.00 60.81 80 LYS A N 1
ATOM 601 C CA . LYS A 1 8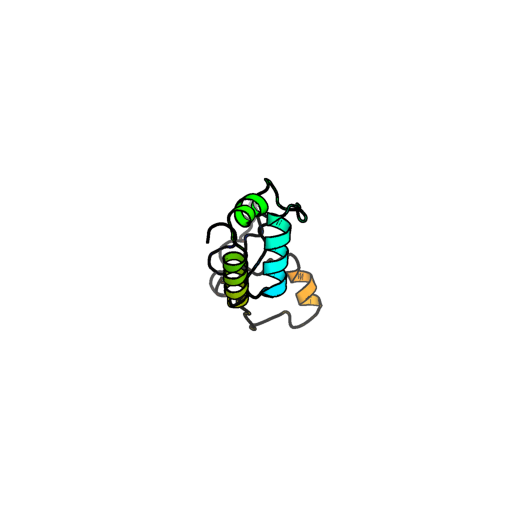0 ? 31.535 -5.790 -8.890 1.00 60.81 80 LYS A CA 1
ATOM 602 C C . LYS A 1 80 ? 32.265 -4.594 -8.269 1.00 60.81 80 LYS A C 1
ATOM 604 O O . LYS A 1 80 ? 33.153 -4.785 -7.446 1.00 60.81 80 LYS A O 1
ATOM 609 N N . ASN A 1 81 ? 31.925 -3.367 -8.679 1.00 59.88 81 ASN A N 1
ATOM 610 C CA . ASN A 1 81 ? 32.467 -2.130 -8.124 1.00 59.88 81 ASN A CA 1
ATOM 611 C C . ASN A 1 81 ? 31.563 -0.899 -8.359 1.00 59.88 81 ASN A C 1
ATOM 613 O O . ASN A 1 81 ? 30.596 -0.920 -9.125 1.00 59.88 81 ASN A O 1
ATOM 617 N N . TYR A 1 82 ? 31.931 0.202 -7.696 1.00 60.44 82 TYR A N 1
ATOM 618 C CA . TYR A 1 82 ? 31.245 1.499 -7.726 1.00 60.44 82 TYR A CA 1
ATOM 619 C C . TYR A 1 82 ? 31.136 2.118 -9.132 1.00 60.44 82 TYR A C 1
ATOM 621 O O . TYR A 1 82 ? 30.125 2.739 -9.461 1.00 60.44 82 TYR A O 1
ATOM 629 N N . GLU A 1 83 ? 32.123 1.902 -10.002 1.00 66.88 83 GLU A N 1
ATOM 630 C CA . GLU A 1 83 ? 32.091 2.415 -11.379 1.00 66.88 83 GLU A CA 1
ATOM 631 C C . GLU A 1 83 ? 31.043 1.687 -12.235 1.00 66.88 83 GLU A C 1
ATOM 633 O O . GLU A 1 83 ? 30.305 2.311 -13.002 1.00 66.88 83 GLU A O 1
ATOM 638 N N . GLN A 1 84 ? 30.876 0.379 -12.026 1.00 61.41 84 GLN A N 1
ATOM 639 C CA . GLN A 1 84 ? 29.789 -0.394 -12.629 1.00 61.41 84 GLN A CA 1
ATOM 640 C C . GLN A 1 84 ? 28.412 -0.015 -12.053 1.00 61.41 84 GLN A C 1
ATOM 642 O O . GLN A 1 84 ? 27.410 -0.100 -12.760 1.00 61.41 84 GLN A O 1
ATOM 647 N N . MET A 1 85 ? 28.336 0.465 -10.805 1.00 60.38 85 MET A N 1
ATOM 648 C CA . MET A 1 85 ? 27.090 1.013 -10.245 1.00 60.38 85 MET A CA 1
ATOM 649 C C . MET A 1 85 ? 26.688 2.351 -10.881 1.00 60.38 85 MET A C 1
ATOM 651 O O . MET A 1 85 ? 25.501 2.595 -11.098 1.00 60.38 85 MET A O 1
ATOM 655 N N . LYS A 1 86 ? 27.645 3.239 -11.187 1.00 61.62 86 LYS A N 1
ATOM 656 C CA . LYS A 1 86 ? 27.351 4.546 -11.808 1.00 61.62 86 LYS A CA 1
ATOM 657 C C . LYS A 1 86 ? 26.751 4.406 -13.203 1.00 61.62 86 LYS A C 1
ATOM 659 O O . LYS A 1 86 ? 25.822 5.135 -13.535 1.00 61.62 86 LYS A O 1
ATOM 664 N N . THR A 1 87 ? 27.262 3.472 -13.999 1.00 58.31 87 THR A N 1
ATOM 665 C CA . THR A 1 87 ? 26.853 3.282 -15.399 1.00 58.31 87 THR A CA 1
ATOM 666 C C . THR A 1 87 ? 25.506 2.573 -15.538 1.00 58.31 87 THR A C 1
ATOM 668 O O . THR A 1 87 ? 24.775 2.831 -16.492 1.00 58.31 87 THR A O 1
ATOM 671 N N . ARG A 1 88 ? 25.122 1.745 -14.559 1.00 56.62 88 ARG A N 1
ATOM 672 C CA . ARG A 1 88 ? 23.820 1.059 -14.542 1.00 56.62 88 ARG A CA 1
ATOM 673 C C . ARG A 1 88 ? 22.683 1.858 -13.908 1.00 56.62 88 ARG A C 1
ATOM 675 O O . ARG A 1 88 ? 21.544 1.416 -13.970 1.00 56.62 88 ARG A O 1
ATOM 682 N N . ARG A 1 89 ? 22.939 3.043 -13.343 1.00 49.44 89 ARG A N 1
ATOM 683 C CA . ARG A 1 89 ? 21.902 3.855 -12.673 1.00 49.44 89 ARG A CA 1
ATOM 684 C C . ARG A 1 89 ? 20.737 4.261 -13.593 1.00 49.44 89 ARG A C 1
ATOM 686 O O . ARG A 1 89 ? 19.639 4.480 -13.100 1.00 49.44 89 ARG A O 1
ATOM 693 N N . ASN A 1 90 ? 20.972 4.284 -14.909 1.00 46.06 90 ASN A N 1
ATOM 694 C CA . ASN A 1 90 ? 19.959 4.538 -15.944 1.00 46.06 90 ASN A CA 1
ATOM 695 C C . ASN A 1 90 ? 19.551 3.275 -16.728 1.00 46.06 90 ASN A C 1
ATOM 697 O O . ASN A 1 90 ? 18.799 3.363 -17.694 1.00 46.06 90 ASN A O 1
ATOM 701 N N . GLN A 1 91 ? 20.052 2.101 -16.340 1.00 51.34 91 GLN A N 1
ATOM 702 C CA . GLN A 1 91 ? 19.577 0.817 -16.836 1.00 51.34 91 GLN A CA 1
ATOM 703 C C . GLN A 1 91 ? 18.637 0.263 -15.776 1.00 51.34 91 GLN A C 1
ATOM 705 O O . GLN A 1 91 ? 19.077 -0.332 -14.794 1.00 51.34 91 GLN A O 1
ATOM 710 N N . THR A 1 92 ? 17.331 0.460 -15.959 1.00 44.12 92 THR A N 1
ATOM 711 C CA . THR A 1 92 ? 16.356 -0.383 -15.268 1.00 44.12 92 THR A CA 1
ATOM 712 C C . THR A 1 92 ? 16.781 -1.828 -15.524 1.00 44.12 92 THR A C 1
ATOM 714 O O . THR A 1 92 ? 16.958 -2.190 -16.691 1.00 44.12 92 THR A O 1
ATOM 717 N N . PRO A 1 93 ? 17.024 -2.648 -14.492 1.00 48.78 93 PRO A N 1
ATOM 718 C CA . PRO A 1 93 ? 17.290 -4.055 -14.716 1.00 48.78 93 PRO A CA 1
ATOM 719 C C . PRO A 1 93 ? 16.048 -4.605 -15.412 1.00 48.78 93 PRO A C 1
ATOM 721 O O . PRO A 1 93 ? 14.962 -4.579 -14.834 1.00 48.78 93 PRO A O 1
ATOM 724 N N . LEU A 1 94 ? 16.172 -5.023 -16.673 1.00 43.56 94 LEU A N 1
ATOM 725 C CA . LEU A 1 94 ? 15.099 -5.767 -17.318 1.00 43.56 94 LEU A CA 1
ATOM 726 C C . LEU A 1 94 ? 15.183 -7.169 -16.734 1.00 43.56 94 LEU A C 1
ATOM 728 O O . LEU A 1 94 ? 15.961 -8.012 -17.176 1.00 43.56 94 LEU A O 1
ATOM 732 N N . ILE A 1 95 ? 14.458 -7.352 -15.639 1.00 44.84 95 ILE A N 1
ATOM 733 C CA . ILE A 1 95 ? 14.380 -8.609 -14.913 1.00 44.84 95 ILE A CA 1
ATOM 734 C C . ILE A 1 95 ? 13.731 -9.616 -15.869 1.00 44.84 95 ILE A C 1
ATOM 736 O O . ILE A 1 95 ? 12.585 -9.436 -16.268 1.00 44.84 95 ILE A O 1
ATOM 740 N N . GLY A 1 96 ? 14.494 -10.632 -16.281 1.00 41.41 96 GLY A N 1
ATOM 741 C CA . GLY A 1 96 ? 13.997 -11.745 -17.094 1.00 41.41 96 GLY A CA 1
ATOM 742 C C . GLY A 1 96 ? 14.420 -11.791 -18.565 1.00 41.41 96 GLY A C 1
ATOM 743 O O . GLY A 1 96 ? 13.960 -12.687 -19.264 1.00 41.41 96 GLY A O 1
ATOM 744 N N . VAL A 1 97 ? 15.302 -10.912 -19.058 1.00 42.19 97 VAL A N 1
ATOM 745 C CA . VAL A 1 97 ? 15.929 -11.142 -20.374 1.00 42.19 97 VAL A CA 1
ATOM 746 C C . VAL A 1 97 ? 17.157 -12.034 -20.161 1.00 42.19 97 VAL A C 1
ATOM 748 O O . VAL A 1 97 ? 18.101 -11.592 -19.500 1.00 42.19 97 VAL A O 1
ATOM 751 N N . PRO A 1 98 ? 17.175 -13.284 -20.654 1.00 42.31 98 PRO A N 1
ATOM 752 C CA . PRO A 1 98 ? 18.380 -14.100 -20.594 1.00 42.31 98 PRO A CA 1
ATOM 753 C C . PRO A 1 98 ? 19.497 -13.409 -21.404 1.00 42.31 98 PRO A C 1
ATOM 755 O O . PRO A 1 98 ? 19.230 -12.613 -22.307 1.00 42.31 98 PRO A O 1
ATOM 758 N N . ALA A 1 99 ? 20.762 -13.608 -21.018 1.00 45.88 99 ALA A N 1
ATOM 759 C CA . ALA A 1 99 ? 21.900 -12.834 -21.538 1.00 45.88 99 ALA A CA 1
ATOM 760 C C . ALA A 1 99 ? 22.052 -12.897 -23.077 1.00 45.88 99 ALA A C 1
ATOM 762 O O . ALA A 1 99 ? 22.636 -11.999 -23.682 1.00 45.88 99 ALA A O 1
ATOM 763 N N . ASP A 1 100 ? 21.482 -13.920 -23.708 1.00 46.41 100 ASP A N 1
ATOM 764 C CA . ASP A 1 100 ? 21.384 -14.128 -25.154 1.00 46.41 100 ASP A CA 1
ATOM 765 C C . ASP A 1 100 ? 20.346 -13.224 -25.850 1.00 46.41 100 ASP A C 1
ATOM 767 O O . ASP A 1 100 ? 20.458 -12.974 -27.049 1.00 46.41 100 ASP A O 1
ATOM 771 N N . GLN A 1 101 ? 19.370 -12.669 -25.126 1.00 42.28 101 GLN A N 1
ATOM 772 C CA . GLN A 1 101 ? 18.270 -11.881 -25.702 1.00 42.28 101 GLN A CA 1
ATOM 773 C C . GLN A 1 101 ? 18.441 -10.353 -25.602 1.00 42.28 101 GLN A C 1
ATOM 775 O O . GLN A 1 101 ? 17.649 -9.602 -26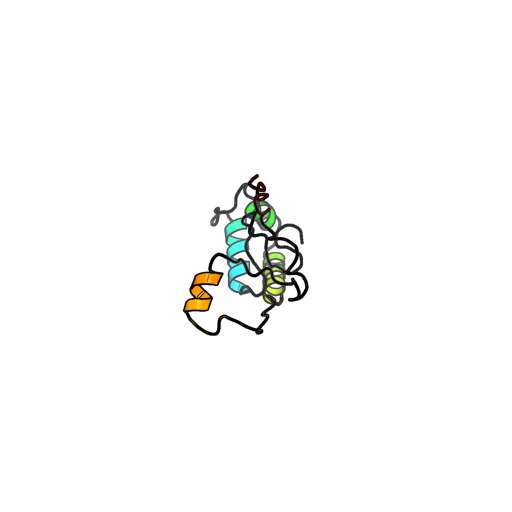.177 1.00 42.28 101 GLN A O 1
ATOM 780 N N . VAL A 1 102 ? 19.496 -9.849 -24.951 1.00 50.22 102 VAL A N 1
ATOM 781 C CA . VAL A 1 102 ? 19.772 -8.395 -24.861 1.00 50.22 102 VAL A CA 1
ATOM 782 C C . VAL A 1 102 ? 20.445 -7.843 -26.135 1.00 50.22 102 VAL A C 1
ATOM 784 O O . VAL A 1 102 ? 20.455 -6.634 -26.366 1.00 50.22 102 VAL A O 1
ATOM 787 N N . ALA A 1 103 ? 20.952 -8.704 -27.022 1.00 46.50 103 ALA A N 1
ATOM 788 C CA . ALA A 1 103 ? 21.756 -8.294 -28.178 1.00 46.50 103 ALA A CA 1
ATOM 789 C C . ALA A 1 103 ? 20.973 -7.709 -29.376 1.00 46.50 103 ALA A C 1
ATOM 791 O O . ALA A 1 103 ? 21.598 -7.246 -30.326 1.00 46.50 103 ALA A O 1
ATOM 792 N N . SER A 1 104 ? 19.632 -7.683 -29.372 1.00 40.91 104 SER A N 1
ATOM 793 C CA . SER A 1 104 ? 18.873 -7.387 -30.605 1.00 40.91 104 SER A CA 1
ATOM 794 C C . SER A 1 104 ? 18.167 -6.025 -30.683 1.00 40.91 104 SER A C 1
ATOM 796 O O . SER A 1 104 ? 17.704 -5.687 -31.772 1.00 40.91 104 SER A O 1
ATOM 798 N N . LYS A 1 105 ? 18.026 -5.230 -29.610 1.00 45.91 105 LYS A N 1
ATOM 799 C CA . LYS A 1 105 ? 17.082 -4.082 -29.648 1.00 45.91 105 LYS A CA 1
ATOM 800 C C . LYS A 1 105 ? 17.660 -2.674 -29.503 1.00 45.91 105 LYS A C 1
ATOM 802 O O . LYS A 1 105 ? 16.908 -1.723 -29.664 1.00 45.91 105 LYS A O 1
ATOM 807 N N . ASN A 1 106 ? 18.975 -2.518 -29.336 1.00 43.56 106 ASN A N 1
ATOM 808 C CA . ASN A 1 106 ? 19.617 -1.194 -29.267 1.00 43.56 106 ASN A CA 1
ATOM 809 C C . ASN A 1 106 ? 20.633 -0.935 -30.395 1.00 43.56 106 ASN A C 1
ATOM 811 O O . ASN A 1 106 ? 21.590 -0.180 -30.215 1.00 43.56 106 ASN A O 1
ATOM 815 N N . ALA A 1 107 ? 20.427 -1.519 -31.579 1.00 37.31 107 ALA A N 1
ATOM 816 C CA . ALA A 1 107 ? 21.134 -1.073 -32.774 1.00 37.31 107 ALA A CA 1
ATOM 817 C C . ALA A 1 107 ? 20.592 0.307 -33.187 1.00 37.31 107 ALA A C 1
ATOM 819 O O . ALA A 1 107 ? 19.563 0.427 -33.847 1.00 37.31 107 ALA A O 1
ATOM 820 N N . LYS A 1 108 ? 21.285 1.368 -32.767 1.00 36.62 108 LYS A N 1
ATOM 821 C CA . LYS A 1 108 ? 21.142 2.698 -33.367 1.00 36.62 108 LYS A CA 1
ATOM 822 C C . LYS A 1 108 ? 21.431 2.557 -34.874 1.00 36.62 108 LYS A C 1
ATOM 824 O O . LYS A 1 108 ? 22.458 1.957 -35.197 1.00 36.62 108 LYS A O 1
ATOM 829 N N . PRO A 1 109 ? 20.604 3.089 -35.794 1.00 36.03 109 PRO A N 1
ATOM 830 C CA . PRO A 1 109 ? 20.965 3.102 -37.206 1.00 36.03 109 PRO A CA 1
ATOM 831 C C . PRO A 1 109 ? 22.263 3.903 -37.352 1.00 36.03 109 PRO A C 1
ATOM 833 O O . PRO A 1 109 ? 22.335 5.077 -36.978 1.00 36.03 109 PRO A O 1
ATOM 836 N N . THR A 1 110 ? 23.325 3.249 -37.813 1.00 41.88 110 THR A N 1
ATOM 837 C CA . THR A 1 110 ? 24.562 3.926 -38.195 1.00 41.88 110 THR A CA 1
ATOM 838 C C . THR A 1 110 ? 24.287 4.764 -39.448 1.00 41.88 110 THR A C 1
ATOM 840 O O . THR A 1 110 ? 23.574 4.305 -40.343 1.00 41.88 110 THR A O 1
ATOM 843 N N . PRO A 1 111 ? 24.799 6.004 -39.543 1.00 37.66 111 PRO A N 1
ATOM 844 C CA . PRO A 1 111 ? 24.629 6.798 -40.750 1.00 37.66 111 PRO A CA 1
ATOM 845 C C . PRO A 1 111 ? 25.398 6.145 -41.903 1.00 37.66 111 PRO A C 1
ATOM 847 O O . PRO A 1 111 ? 26.562 5.765 -41.752 1.00 37.66 111 PRO A O 1
ATOM 850 N N . ALA A 1 112 ? 24.729 6.010 -43.049 1.00 45.78 112 ALA A N 1
ATOM 851 C CA . ALA A 1 112 ? 25.321 5.540 -44.292 1.00 45.78 112 ALA A CA 1
ATOM 852 C C . ALA A 1 112 ? 26.546 6.398 -44.647 1.00 45.78 112 ALA A C 1
ATOM 854 O O . ALA A 1 112 ? 26.474 7.626 -44.693 1.00 45.78 112 ALA A O 1
ATOM 855 N N . LYS A 1 113 ? 27.685 5.745 -44.880 1.00 43.34 113 LYS A N 1
ATOM 856 C CA . LYS A 1 113 ? 28.916 6.397 -45.324 1.00 43.34 113 LYS A CA 1
ATOM 857 C C . LYS A 1 113 ? 28.809 6.618 -46.834 1.00 43.34 113 LYS A C 1
ATOM 859 O O . LYS A 1 113 ? 28.852 5.655 -47.594 1.00 43.34 113 LYS A O 1
ATOM 864 N N . THR A 1 114 ? 28.648 7.867 -47.261 1.00 46.25 114 THR A N 1
ATOM 865 C CA . THR A 1 114 ? 28.768 8.270 -48.669 1.00 46.25 114 THR A CA 1
ATOM 866 C C . THR A 1 114 ? 30.162 7.883 -49.186 1.00 46.25 114 THR A C 1
ATOM 868 O O . THR A 1 114 ? 31.150 8.261 -48.547 1.00 46.25 114 THR A O 1
ATOM 871 N N . PRO A 1 115 ? 30.295 7.138 -50.297 1.00 42.31 115 PRO A N 1
ATOM 872 C CA . PRO A 1 115 ? 31.592 6.935 -50.921 1.00 42.31 115 PRO A CA 1
ATOM 873 C C . PRO A 1 115 ? 32.009 8.233 -51.621 1.00 42.31 115 PRO A C 1
ATOM 875 O O . PRO A 1 115 ? 31.284 8.752 -52.466 1.00 42.31 115 PRO A O 1
ATOM 878 N N . GLN A 1 116 ? 33.160 8.773 -51.219 1.00 50.75 116 GLN A N 1
ATOM 879 C CA . GLN A 1 116 ? 33.842 9.831 -51.961 1.00 50.75 116 GLN A CA 1
ATOM 880 C C . GLN A 1 116 ? 34.322 9.243 -53.295 1.00 50.75 116 GLN A C 1
ATOM 882 O O . GLN A 1 116 ? 34.970 8.193 -53.288 1.00 50.75 116 GLN A O 1
ATOM 887 N N . LEU A 1 117 ? 33.960 9.900 -54.397 1.00 49.38 117 LEU A N 1
ATOM 888 C CA . LEU A 1 117 ? 34.608 9.763 -55.703 1.00 49.38 117 LEU A CA 1
ATOM 889 C C . LEU A 1 117 ? 35.803 10.714 -55.773 1.00 49.38 117 LEU A C 1
ATOM 891 O O . LEU A 1 117 ? 35.665 11.840 -55.241 1.00 49.38 117 LEU A O 1
#

Mean predicted aligned error: 13.96 Å

Radius of gyration: 20.62 Å; Cα contacts (8 Å, |Δi|>4): 102; chains: 1; bounding box: 48×24×64 Å

Foldseek 3Di:
DPACPPLQCGDVVVPGHRLAQDALVVQLVVLVCLLVVVDDPDPPSVSVVVSVPDDSVRSSVVSVVSNPRHNLPPVPDDPPDPVSVVVCPPPPPPRDQDPVRVPPDPPDPDDDDDDDD

InterPro domains:
  IPR009056 Cytochrome c-like domain [PF00034] (2-69)
  IPR036909 Cytochrome c-like domain superfamily [G3DSA:1.10.760.10] (1-70)
  IPR036909 Cytochrome c-like domain superfamily [SSF46626] (1-70)
  IPR050597 Cytochrome c Oxidase Subunit [PTHR33751] (1-70)